Protein AF-A0A651I5G4-F1 (afdb_monomer_lite)

pLDDT: mean 93.33, std 9.83, range [46.44, 98.69]

Radius of gyration: 17.77 Å; chains: 1; bounding box: 40×29×64 Å

Sequence (143 aa):
AIDASGRLDVATMLKAGLSLVRAVDGYINTTEPFRLAKTIEQDAHAGPRLAAILYHCAEALRIASLLLYPAMPDRVAELWRRWRCSPLTDANNADSGFVAPLEELAQWGGPHALKPGQHIEKGEPLFMRADPAEPEPGVKPAG

Secondary structure (DSSP, 8-state):
-HHHHHTT-HHHHHHHHHHHHHHHHHHHHHH-HHHHGGGTTT-TTHHHHHHHHHHHHHHHHHHHHHHHGGG-HHHHHHHHHHTT---BSSTT-TTSPBSS-HHHHT-TTSTTSPPTT------S-SSPPPPTTSPPTT-----

Foldseek 3Di:
DLVCVVVVVLVVLLVVLVVLLVVLVVLCVVLVLVVLVVCVVPDVVSVVVSVVNVLSSVQSNQLSLLSCCVVPQPLSLVQCVQQVQDQFPDSVDSPGDGPDRSVQCNDRVHPSGRDPPRGGHDDDDSDDDDDPPDDDPPPDPDD

Structure (mmCIF, N/CA/C/O backbone):
data_AF-A0A651I5G4-F1
#
_entry.id   AF-A0A651I5G4-F1
#
loop_
_atom_site.group_PDB
_atom_site.id
_atom_site.type_symbol
_atom_site.label_atom_id
_atom_site.label_alt_id
_atom_site.label_comp_id
_atom_site.label_asym_id
_atom_site.label_entity_id
_atom_site.label_seq_id
_atom_site.pdbx_PDB_ins_code
_atom_site.Cartn_x
_atom_site.Cartn_y
_atom_site.Cartn_z
_atom_site.occupancy
_atom_site.B_iso_or_equiv
_atom_site.auth_seq_id
_atom_site.auth_comp_id
_atom_site.auth_asym_id
_atom_site.auth_atom_id
_atom_site.pdbx_PDB_model_num
ATOM 1 N N . ALA A 1 1 ? 6.449 -13.218 -5.531 1.00 80.06 1 ALA A N 1
ATOM 2 C CA . ALA A 1 1 ? 6.584 -11.870 -6.135 1.00 80.06 1 ALA A CA 1
ATOM 3 C C . ALA A 1 1 ? 7.983 -11.303 -5.911 1.00 80.06 1 ALA A C 1
ATOM 5 O O . ALA A 1 1 ? 8.596 -10.883 -6.879 1.00 80.06 1 ALA A O 1
ATOM 6 N N . ILE A 1 2 ? 8.521 -11.369 -4.687 1.00 89.88 2 ILE A N 1
ATOM 7 C CA . ILE A 1 2 ? 9.916 -10.996 -4.387 1.00 89.88 2 ILE A CA 1
ATOM 8 C C . ILE A 1 2 ? 10.912 -11.790 -5.250 1.00 89.88 2 ILE A C 1
ATOM 10 O O . ILE A 1 2 ? 11.678 -11.193 -5.998 1.00 89.88 2 ILE A O 1
ATOM 14 N N . ASP A 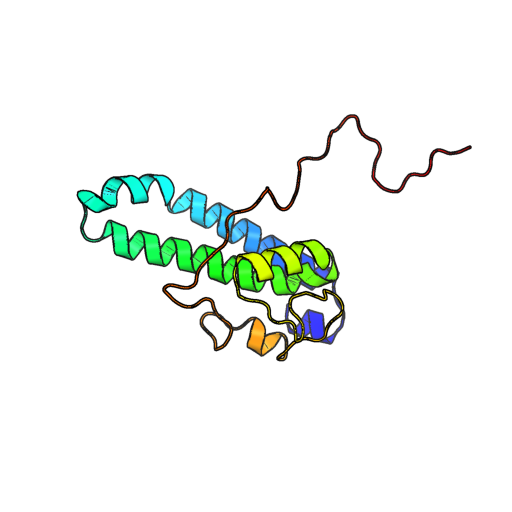1 3 ? 10.783 -13.119 -5.302 1.00 91.88 3 ASP A N 1
ATOM 15 C CA . ASP A 1 3 ? 11.615 -13.961 -6.185 1.00 91.88 3 ASP A CA 1
ATOM 16 C C . ASP A 1 3 ? 11.446 -13.643 -7.678 1.00 91.88 3 ASP A C 1
ATOM 18 O O . ASP A 1 3 ? 12.356 -13.836 -8.482 1.00 91.88 3 ASP A O 1
ATOM 22 N N . ALA A 1 4 ? 10.261 -13.167 -8.077 1.00 89.88 4 ALA A N 1
ATOM 23 C CA . ALA A 1 4 ? 10.016 -12.736 -9.451 1.00 89.88 4 ALA A CA 1
ATOM 24 C C . ALA A 1 4 ? 10.804 -11.455 -9.761 1.00 89.88 4 ALA A C 1
ATOM 26 O O . ALA A 1 4 ? 11.403 -11.366 -10.828 1.00 89.88 4 ALA A O 1
ATOM 27 N N . SER A 1 5 ? 10.901 -10.530 -8.799 1.00 90.81 5 SER A N 1
ATOM 28 C CA . SER A 1 5 ? 11.750 -9.338 -8.901 1.00 90.81 5 SER A CA 1
ATOM 29 C C . SER A 1 5 ? 13.222 -9.691 -9.085 1.00 90.81 5 SER A C 1
ATOM 31 O O . SER A 1 5 ? 13.870 -9.118 -9.954 1.00 90.81 5 SER A O 1
ATOM 33 N N . GLY A 1 6 ? 13.741 -10.666 -8.330 1.00 90.75 6 GLY A N 1
ATOM 34 C CA . GLY A 1 6 ? 15.130 -11.126 -8.472 1.00 90.75 6 GLY A CA 1
ATOM 35 C C . GLY A 1 6 ? 15.448 -11.727 -9.848 1.00 90.75 6 GLY A C 1
ATOM 36 O O . GLY A 1 6 ? 16.603 -11.754 -10.259 1.00 90.75 6 GLY A O 1
ATOM 37 N N . ARG A 1 7 ? 14.420 -12.171 -10.584 1.00 94.19 7 ARG A N 1
ATOM 38 C CA . ARG A 1 7 ? 14.522 -12.713 -11.951 1.00 94.19 7 ARG A CA 1
ATOM 39 C C . ARG A 1 7 ? 14.037 -11.742 -13.032 1.00 94.19 7 ARG A C 1
ATOM 41 O O . ARG A 1 7 ? 13.899 -12.156 -14.178 1.00 94.19 7 ARG A O 1
ATOM 48 N N . LEU A 1 8 ? 13.753 -10.486 -12.675 1.00 92.19 8 LEU A N 1
ATOM 49 C CA . LEU A 1 8 ? 13.213 -9.457 -13.575 1.00 92.19 8 LEU A CA 1
ATOM 50 C C . LEU A 1 8 ? 11.888 -9.854 -14.260 1.00 92.19 8 LEU A C 1
ATOM 52 O O . LEU A 1 8 ? 11.552 -9.363 -15.336 1.00 92.19 8 LEU A O 1
ATOM 56 N N . ASP A 1 9 ? 11.097 -10.722 -13.628 1.00 96.88 9 ASP A N 1
ATOM 57 C CA . ASP A 1 9 ? 9.767 -11.109 -14.103 1.00 96.88 9 ASP A CA 1
ATOM 58 C C . ASP A 1 9 ? 8.723 -10.070 -13.661 1.00 96.88 9 ASP A C 1
ATOM 60 O O . ASP A 1 9 ? 7.937 -10.262 -12.724 1.00 96.88 9 ASP A O 1
ATOM 64 N N . VAL A 1 10 ? 8.748 -8.931 -14.357 1.00 95.38 10 VAL A N 1
ATOM 65 C CA . VAL A 1 10 ? 7.876 -7.776 -14.098 1.00 95.38 10 VAL A CA 1
ATOM 66 C C . VAL A 1 10 ? 6.402 -8.155 -14.246 1.00 95.38 10 VAL A C 1
ATOM 68 O O . VAL A 1 10 ? 5.575 -7.752 -13.432 1.00 95.38 10 VAL A O 1
ATOM 71 N N . ALA A 1 11 ? 6.047 -8.989 -15.227 1.00 96.56 11 ALA A N 1
ATOM 72 C CA . ALA A 1 11 ? 4.660 -9.391 -15.450 1.00 96.56 11 ALA A CA 1
ATOM 73 C C . ALA A 1 11 ? 4.068 -10.116 -14.229 1.00 96.56 11 ALA A C 1
ATOM 75 O O . ALA A 1 11 ? 2.936 -9.834 -13.825 1.00 96.56 11 ALA A O 1
ATOM 76 N N . THR A 1 12 ? 4.828 -11.024 -13.612 1.00 98.00 12 THR A N 1
ATOM 77 C CA . THR A 1 12 ? 4.403 -11.709 -12.386 1.00 98.00 12 THR A CA 1
ATOM 78 C C . THR A 1 12 ? 4.301 -10.749 -11.201 1.00 98.00 12 THR A C 1
ATOM 80 O O . THR A 1 12 ? 3.357 -10.856 -10.414 1.00 98.00 12 THR A O 1
ATOM 83 N N . MET A 1 13 ? 5.217 -9.783 -11.078 1.00 97.88 13 MET A N 1
ATOM 84 C CA . MET A 1 13 ? 5.136 -8.753 -10.034 1.00 97.88 13 MET A CA 1
ATOM 85 C C . MET A 1 13 ? 3.860 -7.915 -10.162 1.00 97.88 13 MET A C 1
ATOM 87 O O . MET A 1 13 ? 3.104 -7.807 -9.195 1.00 97.88 13 MET A O 1
ATOM 91 N N . LEU A 1 14 ? 3.569 -7.399 -11.360 1.00 98.19 14 LEU A N 1
ATOM 92 C CA . LEU A 1 14 ? 2.385 -6.576 -11.617 1.00 98.19 14 LEU A CA 1
ATOM 93 C C . LEU A 1 14 ? 1.089 -7.348 -11.351 1.00 98.19 14 LEU A C 1
ATOM 95 O O . LEU A 1 14 ? 0.173 -6.829 -10.711 1.00 98.19 14 LEU A O 1
ATOM 99 N N . LYS A 1 15 ? 1.017 -8.617 -11.776 1.00 98.38 15 LYS A N 1
ATOM 100 C CA . LYS A 1 15 ? -0.127 -9.497 -11.484 1.00 98.38 15 LYS A CA 1
ATOM 101 C C . LYS A 1 15 ? -0.332 -9.683 -9.981 1.00 98.38 15 LYS A C 1
ATOM 103 O O . LYS A 1 15 ? -1.475 -9.651 -9.520 1.00 98.38 15 LYS A O 1
ATOM 108 N N . ALA A 1 16 ? 0.747 -9.855 -9.217 1.00 98.12 16 ALA A N 1
ATOM 109 C CA . ALA A 1 16 ? 0.677 -9.978 -7.764 1.00 98.12 16 ALA A CA 1
ATOM 110 C C . ALA A 1 16 ? 0.208 -8.670 -7.102 1.00 98.12 16 ALA A C 1
ATOM 112 O O . ALA A 1 16 ? -0.715 -8.704 -6.290 1.00 98.12 16 ALA A O 1
ATOM 113 N N . GLY A 1 17 ? 0.762 -7.521 -7.506 1.00 98.31 17 GLY A N 1
ATOM 114 C CA . GLY A 1 17 ? 0.327 -6.205 -7.028 1.00 98.31 17 GLY A CA 1
ATOM 115 C C . GLY A 1 17 ? -1.157 -5.948 -7.298 1.00 98.31 17 GLY A C 1
ATOM 116 O O . GLY A 1 17 ? -1.907 -5.600 -6.390 1.00 98.31 17 GLY A O 1
ATOM 117 N N . LEU A 1 18 ? -1.625 -6.225 -8.517 1.00 98.25 18 LEU A N 1
ATOM 118 C CA . LEU A 1 18 ? -3.036 -6.065 -8.873 1.00 98.25 18 LEU A CA 1
ATOM 119 C C . LEU A 1 18 ? -3.952 -7.049 -8.125 1.00 98.25 18 LEU A C 1
ATOM 121 O O . LEU A 1 18 ? -5.096 -6.721 -7.816 1.00 98.25 18 LEU A O 1
ATOM 125 N N . SER A 1 19 ? -3.464 -8.249 -7.808 1.00 98.56 19 SER A N 1
ATOM 126 C CA . SER A 1 19 ? -4.213 -9.212 -6.989 1.00 9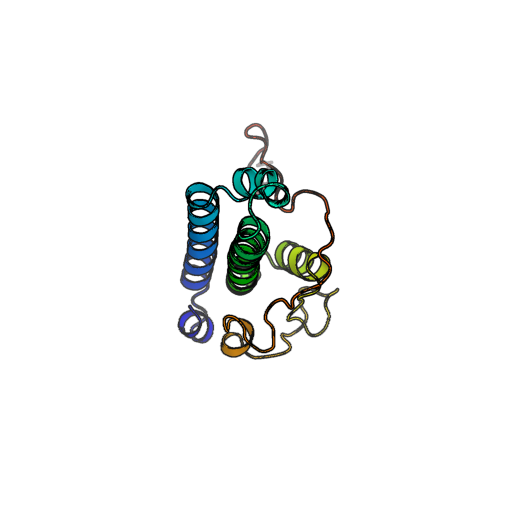8.56 19 SER A CA 1
ATOM 127 C C . SER A 1 19 ? -4.399 -8.714 -5.554 1.00 98.56 19 SER A C 1
ATOM 129 O O . SER A 1 19 ? -5.492 -8.858 -5.012 1.00 98.56 19 SER A O 1
ATOM 131 N N . LEU A 1 20 ? -3.390 -8.058 -4.968 1.00 98.44 20 LEU A N 1
ATOM 132 C CA . LEU A 1 20 ? -3.520 -7.401 -3.661 1.00 98.44 20 LEU A CA 1
ATOM 133 C C . LEU A 1 20 ? -4.542 -6.260 -3.697 1.00 98.44 20 LEU A C 1
ATOM 135 O O . LEU A 1 20 ? -5.390 -6.185 -2.813 1.00 98.44 20 LEU A O 1
ATOM 139 N N . VAL A 1 21 ? -4.525 -5.421 -4.740 1.00 98.44 21 VAL A N 1
ATOM 140 C CA . VAL A 1 21 ? -5.523 -4.345 -4.909 1.00 98.44 21 VAL A CA 1
ATOM 141 C C . VAL A 1 21 ? -6.947 -4.913 -4.941 1.00 98.44 21 VAL A C 1
ATOM 143 O O . VAL A 1 21 ? -7.824 -4.409 -4.244 1.00 98.44 21 VAL A O 1
ATOM 146 N N . ARG A 1 22 ? -7.179 -6.003 -5.685 1.00 98.69 22 ARG A N 1
ATOM 147 C CA . ARG A 1 22 ? -8.490 -6.681 -5.721 1.00 98.69 22 ARG A CA 1
ATOM 148 C C . ARG A 1 22 ? -8.885 -7.281 -4.373 1.00 98.69 22 ARG A C 1
ATOM 150 O O . ARG A 1 22 ? -10.053 -7.226 -4.004 1.00 98.69 22 ARG A O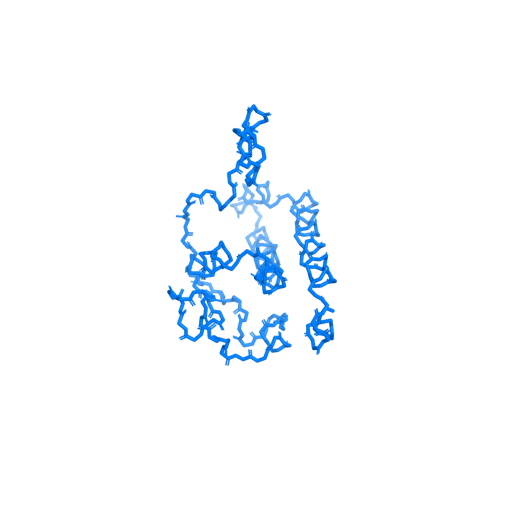 1
ATOM 157 N N . ALA A 1 23 ? -7.931 -7.850 -3.638 1.00 98.56 23 ALA A N 1
ATOM 158 C CA . ALA A 1 23 ? -8.189 -8.383 -2.304 1.00 98.56 23 ALA A CA 1
ATOM 159 C C . ALA A 1 23 ? -8.596 -7.272 -1.323 1.00 98.56 23 ALA A C 1
ATOM 161 O O . ALA A 1 23 ? -9.525 -7.463 -0.542 1.00 98.56 23 ALA A O 1
ATOM 162 N N . VAL A 1 24 ? -7.956 -6.099 -1.403 1.00 98.62 24 VAL A N 1
ATOM 163 C CA . VAL A 1 24 ? -8.334 -4.915 -0.617 1.00 98.62 24 VAL A CA 1
ATOM 164 C C . VAL A 1 24 ? -9.745 -4.447 -0.966 1.00 98.62 24 VAL A C 1
ATOM 166 O O . VAL A 1 24 ? -10.535 -4.209 -0.056 1.00 98.62 24 VAL A O 1
ATOM 169 N N . ASP A 1 25 ? -10.091 -4.369 -2.253 1.00 98.44 25 ASP A N 1
ATOM 170 C CA . ASP A 1 25 ? -11.450 -4.016 -2.688 1.00 98.44 25 ASP A CA 1
ATOM 171 C C . ASP A 1 25 ? -12.502 -4.988 -2.119 1.00 98.44 25 ASP A C 1
ATOM 173 O O . ASP A 1 25 ? -13.459 -4.576 -1.461 1.00 98.44 25 ASP A O 1
ATOM 177 N N . GLY A 1 26 ? -12.268 -6.297 -2.253 1.00 98.62 26 GLY A N 1
ATOM 178 C CA . GLY A 1 26 ? -13.136 -7.326 -1.672 1.00 98.62 26 GLY A CA 1
ATOM 179 C C . GLY A 1 26 ? -13.240 -7.249 -0.143 1.00 98.62 26 GLY A C 1
ATOM 180 O O . GLY A 1 26 ? -14.319 -7.458 0.423 1.00 98.62 26 GLY A O 1
ATOM 181 N N . TYR A 1 27 ? -12.145 -6.904 0.537 1.00 98.56 27 TYR A N 1
ATOM 182 C CA . TYR A 1 27 ? -12.123 -6.715 1.986 1.00 98.56 27 TYR A CA 1
ATOM 183 C C . TYR A 1 27 ? -12.928 -5.482 2.414 1.00 98.56 27 TYR A C 1
ATOM 185 O O . TYR A 1 27 ? -13.701 -5.573 3.366 1.00 98.56 27 TYR A O 1
ATOM 193 N N . ILE A 1 28 ? -12.836 -4.361 1.691 1.00 98.50 28 ILE A N 1
ATOM 194 C CA . ILE A 1 28 ? -13.678 -3.172 1.917 1.00 98.50 28 ILE A CA 1
ATOM 195 C C . ILE A 1 28 ? -15.157 -3.520 1.723 1.00 98.50 28 ILE A C 1
ATOM 197 O O . ILE A 1 28 ? -15.973 -3.182 2.580 1.00 98.50 28 ILE A O 1
ATOM 201 N N . ASN A 1 29 ? -15.497 -4.241 0.652 1.00 98.25 29 ASN A N 1
ATOM 202 C CA . ASN A 1 29 ? -16.872 -4.666 0.380 1.00 98.25 29 ASN A CA 1
ATOM 203 C C . ASN A 1 29 ? -17.433 -5.558 1.498 1.00 98.25 29 ASN A C 1
ATOM 205 O O . ASN A 1 29 ? -18.567 -5.375 1.923 1.00 98.25 29 ASN A O 1
ATOM 209 N N . THR A 1 30 ? -16.629 -6.493 2.009 1.00 98.38 30 THR A N 1
ATOM 210 C CA . THR A 1 30 ? -17.063 -7.430 3.061 1.00 98.38 30 THR A CA 1
ATOM 211 C C . THR A 1 30 ? -17.148 -6.769 4.438 1.00 98.38 30 THR A C 1
ATOM 213 O O . THR A 1 30 ? -18.007 -7.116 5.244 1.00 98.38 30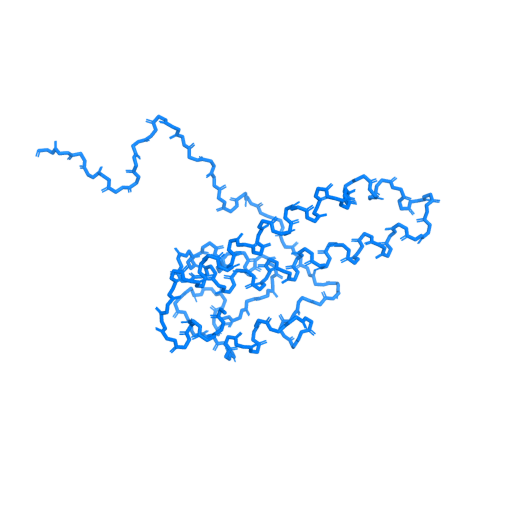 THR A O 1
ATOM 216 N N . THR A 1 31 ? -16.242 -5.837 4.741 1.00 98.31 31 THR A N 1
ATOM 217 C CA . THR A 1 31 ? -16.156 -5.207 6.070 1.00 98.31 31 THR A CA 1
ATOM 218 C C . THR A 1 31 ? -16.999 -3.945 6.214 1.00 98.31 31 THR A C 1
ATOM 220 O O . THR A 1 31 ? -17.225 -3.502 7.340 1.00 98.31 31 THR A O 1
ATOM 223 N N . GLU A 1 32 ? -17.464 -3.374 5.101 1.00 98.19 32 GLU A N 1
ATOM 224 C CA . GLU A 1 32 ? -18.296 -2.171 5.039 1.00 98.19 32 GLU A CA 1
ATOM 225 C C . GLU A 1 32 ? -17.795 -1.028 5.960 1.00 98.19 32 GLU A C 1
ATOM 227 O O . GLU A 1 32 ? -18.567 -0.497 6.770 1.00 98.19 32 GLU A O 1
ATOM 232 N N . PRO A 1 33 ? -16.517 -0.600 5.881 1.00 97.69 33 PRO A N 1
ATOM 233 C CA . PRO A 1 33 ? -15.923 0.309 6.867 1.00 97.69 33 PRO A CA 1
ATOM 234 C C . PRO A 1 33 ? -16.656 1.653 6.955 1.00 97.69 33 PRO A C 1
ATOM 236 O O . PRO A 1 33 ? -16.759 2.235 8.029 1.00 97.69 33 PRO A O 1
ATOM 239 N N . PHE A 1 34 ? -17.239 2.128 5.852 1.00 96.81 34 PHE A N 1
ATOM 240 C CA . PHE A 1 34 ? -18.039 3.356 5.826 1.00 96.81 34 PHE A CA 1
ATOM 241 C C . PHE A 1 34 ? -19.354 3.239 6.604 1.00 96.81 34 PHE A C 1
ATOM 243 O O . PHE A 1 34 ? -19.862 4.239 7.113 1.00 96.81 34 PHE A O 1
ATOM 250 N N . ARG A 1 35 ? -19.923 2.031 6.688 1.00 97.69 35 ARG A N 1
ATOM 251 C CA . ARG A 1 35 ? -21.103 1.754 7.510 1.00 97.69 35 ARG A CA 1
ATOM 252 C C . ARG A 1 35 ? -20.701 1.654 8.977 1.00 97.69 35 ARG A C 1
ATOM 254 O O . ARG A 1 35 ? -21.331 2.301 9.806 1.00 97.69 35 ARG A O 1
ATOM 261 N N . LEU A 1 36 ? -19.611 0.940 9.266 1.00 97.62 36 LEU A N 1
ATOM 262 C CA . LEU A 1 36 ? -19.037 0.829 10.611 1.00 97.62 36 LEU A CA 1
ATOM 263 C C . LEU A 1 36 ? -18.637 2.194 11.193 1.00 97.62 36 LEU A C 1
ATOM 265 O O . LEU A 1 36 ? -18.854 2.458 12.369 1.00 97.62 36 LEU A O 1
ATOM 269 N N . ALA A 1 37 ? -18.101 3.096 10.369 1.00 97.38 37 ALA A N 1
ATOM 270 C CA . ALA A 1 37 ? -17.687 4.423 10.815 1.00 97.38 37 ALA A CA 1
ATOM 271 C C . ALA A 1 37 ? -18.834 5.255 11.407 1.00 97.38 37 ALA A C 1
ATOM 273 O O . ALA A 1 37 ? -18.608 6.083 12.285 1.00 97.38 37 ALA A O 1
ATOM 274 N N . LYS A 1 38 ? -20.074 5.008 10.972 1.00 97.81 38 LYS A N 1
ATOM 275 C CA . LYS A 1 38 ? -21.265 5.706 11.473 1.00 97.81 38 LYS A CA 1
ATOM 276 C C . LYS A 1 38 ? -21.723 5.207 12.845 1.00 97.81 38 LYS A C 1
ATOM 278 O O . LYS A 1 38 ? -22.618 5.818 13.418 1.00 97.81 38 LYS A O 1
ATOM 283 N N . THR A 1 39 ? -21.138 4.120 13.358 1.00 97.06 39 THR A N 1
ATOM 284 C CA . THR A 1 39 ? -21.543 3.504 14.629 1.00 97.06 39 THR A CA 1
ATOM 285 C C . THR A 1 39 ? -20.552 3.707 15.769 1.00 97.06 39 THR A C 1
ATOM 287 O O . THR A 1 39 ? -20.762 3.173 16.853 1.00 97.06 39 THR A O 1
ATOM 290 N N . ILE A 1 40 ? -19.478 4.479 15.560 1.00 96.12 40 ILE A N 1
ATOM 291 C CA . ILE A 1 40 ? -18.406 4.665 16.557 1.00 96.12 40 ILE A CA 1
ATOM 292 C C . ILE A 1 40 ? -18.917 5.318 17.849 1.00 96.12 40 ILE A C 1
ATOM 294 O O . ILE A 1 40 ? -18.433 4.996 18.927 1.00 96.12 40 ILE A O 1
ATOM 298 N N . GLU A 1 41 ? -19.924 6.189 17.761 1.00 96.12 41 GLU A N 1
ATOM 299 C CA . GLU A 1 41 ? -20.531 6.826 18.940 1.00 96.12 41 GLU A CA 1
ATOM 300 C C . GLU A 1 41 ? -21.445 5.878 19.735 1.00 96.12 41 GLU A C 1
ATOM 302 O O . GLU A 1 41 ? -21.732 6.133 20.901 1.00 96.12 41 GLU A O 1
ATOM 307 N N . GLN A 1 42 ? -21.913 4.789 19.115 1.00 95.94 42 GLN A N 1
ATOM 308 C CA . GLN A 1 42 ? -22.892 3.864 19.701 1.00 95.94 42 GLN A CA 1
ATOM 309 C C . GLN A 1 42 ? -22.255 2.546 20.163 1.00 95.94 42 GLN A C 1
ATOM 311 O O . GLN A 1 42 ? -22.754 1.914 21.091 1.00 95.94 42 GLN A O 1
ATOM 316 N N . ASP A 1 43 ? -21.163 2.125 19.522 1.00 95.62 43 ASP A N 1
ATOM 317 C CA . ASP A 1 43 ? -20.425 0.902 19.830 1.00 95.62 43 ASP A CA 1
ATOM 318 C C . ASP A 1 43 ? -18.955 1.229 20.118 1.00 95.62 43 ASP A C 1
ATOM 320 O O . ASP A 1 43 ? -18.180 1.566 19.219 1.00 95.62 43 ASP A O 1
ATOM 324 N N . ALA A 1 44 ? -18.550 1.047 21.378 1.00 94.81 44 ALA A N 1
ATOM 325 C CA . ALA A 1 44 ? -17.178 1.267 21.833 1.00 94.81 44 ALA A CA 1
ATOM 326 C C . ALA A 1 44 ? -16.132 0.410 21.085 1.00 94.81 44 ALA A C 1
ATOM 328 O O . ALA A 1 44 ? -14.956 0.774 21.045 1.00 94.81 44 ALA A O 1
ATOM 329 N N . HIS A 1 45 ? -16.533 -0.703 20.460 1.00 95.50 45 HIS A N 1
ATOM 330 C CA . HIS A 1 45 ? -15.645 -1.563 19.672 1.00 95.50 45 HIS A CA 1
ATOM 331 C C . HIS A 1 45 ? -15.566 -1.157 18.195 1.00 95.50 45 HIS A C 1
ATOM 333 O O . HIS A 1 45 ? -14.651 -1.600 17.492 1.00 95.50 45 HIS A O 1
ATOM 339 N N . ALA A 1 46 ? -16.477 -0.313 17.699 1.00 96.69 46 ALA A N 1
ATOM 340 C CA . ALA A 1 46 ? -16.506 0.072 16.290 1.00 96.69 46 ALA A CA 1
ATOM 341 C C . ALA A 1 46 ? -15.280 0.904 15.892 1.00 96.69 46 ALA A C 1
ATOM 343 O O . ALA A 1 46 ? -14.711 0.667 14.827 1.00 96.69 46 ALA A O 1
ATOM 344 N N . GLY A 1 47 ? -14.814 1.806 16.763 1.00 96.94 47 GLY A N 1
ATOM 345 C CA . GLY A 1 47 ? -13.605 2.606 16.532 1.00 96.94 47 GLY A CA 1
ATOM 346 C C . GLY A 1 47 ? -12.342 1.751 16.334 1.00 96.94 47 GLY A C 1
ATOM 347 O O . GLY A 1 47 ? -11.729 1.820 15.266 1.00 96.94 47 GLY A O 1
ATOM 348 N N . PRO A 1 48 ? -11.964 0.895 17.306 1.00 97.06 48 PRO A N 1
ATOM 349 C CA . PRO A 1 48 ? -10.818 -0.007 17.170 1.00 97.06 48 PRO A CA 1
ATOM 350 C C . PRO A 1 48 ? -10.913 -0.945 15.960 1.00 97.06 48 PRO A C 1
ATOM 352 O O . PRO A 1 48 ? -9.924 -1.149 15.253 1.00 97.06 48 PRO A O 1
ATOM 355 N N . ARG A 1 49 ? -12.106 -1.484 15.673 1.00 97.69 49 ARG A N 1
ATOM 356 C CA . ARG A 1 49 ? -12.324 -2.336 14.494 1.00 97.69 49 ARG A CA 1
ATOM 357 C C . ARG A 1 49 ? -12.129 -1.575 13.189 1.00 97.69 49 ARG A C 1
ATOM 359 O O . ARG A 1 49 ? -11.475 -2.090 12.285 1.00 97.69 49 ARG A O 1
ATOM 366 N N . LEU A 1 50 ? -12.665 -0.359 13.091 1.00 98.06 50 LEU A N 1
ATOM 367 C CA . LEU A 1 50 ? -12.487 0.491 11.919 1.00 98.06 50 LEU A CA 1
ATOM 368 C C . LEU A 1 50 ? -11.007 0.810 11.694 1.00 98.06 50 LEU A C 1
ATOM 370 O O . LEU A 1 50 ? -10.526 0.682 10.570 1.00 98.06 50 LEU A O 1
ATOM 374 N N . ALA A 1 51 ? -10.280 1.170 12.754 1.00 96.69 51 ALA A N 1
ATOM 375 C CA . ALA A 1 51 ? -8.850 1.449 12.675 1.00 96.69 51 ALA A CA 1
ATOM 376 C C . ALA A 1 51 ? -8.062 0.242 12.136 1.00 96.69 51 ALA A C 1
ATOM 378 O O . ALA A 1 51 ? -7.243 0.403 11.234 1.00 96.69 51 ALA A O 1
ATOM 379 N N . ALA A 1 52 ? -8.358 -0.969 12.622 1.00 97.56 52 ALA A N 1
ATOM 380 C CA . ALA A 1 52 ? -7.731 -2.196 12.131 1.00 97.56 52 ALA A CA 1
ATOM 381 C C . ALA A 1 52 ? -8.049 -2.465 10.650 1.00 97.56 52 ALA A C 1
ATOM 383 O O . ALA A 1 52 ? -7.143 -2.750 9.870 1.00 97.56 52 ALA A O 1
ATOM 384 N N . ILE A 1 53 ? -9.316 -2.323 10.236 1.00 98.38 53 ILE A N 1
ATOM 385 C CA . ILE A 1 53 ? -9.729 -2.497 8.833 1.00 98.38 53 ILE A CA 1
ATOM 386 C C . ILE A 1 53 ? -8.972 -1.526 7.922 1.00 98.38 53 ILE A C 1
ATOM 388 O O . ILE A 1 53 ? -8.381 -1.950 6.930 1.00 98.38 53 ILE A O 1
ATOM 392 N N . LEU A 1 54 ? -8.961 -0.237 8.268 1.00 97.19 54 LEU A N 1
ATOM 393 C CA . LEU A 1 54 ? -8.307 0.792 7.460 1.00 97.19 54 LEU A CA 1
ATOM 394 C C . LEU A 1 54 ? -6.790 0.601 7.410 1.00 97.19 54 LEU A C 1
ATOM 396 O O . LEU A 1 54 ? -6.201 0.757 6.341 1.00 97.19 54 LEU A O 1
ATOM 400 N N . TYR A 1 55 ? -6.167 0.207 8.525 1.00 97.38 55 TYR A N 1
ATOM 401 C CA . TYR A 1 55 ? -4.748 -0.138 8.552 1.00 97.38 55 TYR A CA 1
ATOM 402 C C . TYR A 1 55 ? -4.439 -1.313 7.621 1.00 97.38 55 TYR A C 1
ATOM 404 O O . TYR A 1 55 ? -3.512 -1.221 6.821 1.00 97.38 55 TYR A O 1
ATOM 412 N N . HIS A 1 56 ? -5.245 -2.381 7.660 1.00 98.19 56 HIS A N 1
ATOM 413 C CA . HIS A 1 56 ? -5.048 -3.532 6.781 1.00 98.19 56 HIS A CA 1
ATOM 414 C C . HIS A 1 56 ? -5.129 -3.144 5.300 1.00 98.19 56 HIS A C 1
ATOM 416 O O . HIS A 1 56 ? -4.271 -3.540 4.513 1.00 98.19 56 HIS A O 1
ATOM 422 N N . CYS A 1 57 ? -6.128 -2.339 4.922 1.00 98.12 57 CYS A N 1
ATOM 423 C CA . CYS A 1 57 ? -6.263 -1.846 3.552 1.00 98.12 57 CYS A CA 1
ATOM 424 C C . CYS A 1 57 ? -5.055 -1.004 3.130 1.00 98.12 57 CYS A C 1
ATOM 426 O O . CYS A 1 57 ? -4.495 -1.215 2.054 1.00 98.12 57 CYS A O 1
ATOM 428 N N . ALA A 1 58 ? -4.654 -0.048 3.969 1.00 97.19 58 ALA A N 1
ATOM 429 C CA . ALA A 1 58 ? -3.576 0.876 3.651 1.00 97.19 58 ALA A CA 1
ATOM 430 C C . ALA A 1 58 ? -2.218 0.161 3.566 1.00 97.19 58 ALA A C 1
ATOM 432 O O . ALA A 1 58 ? -1.483 0.359 2.603 1.00 97.19 58 ALA A O 1
ATOM 433 N N . GLU A 1 59 ? -1.897 -0.726 4.507 1.00 98.06 59 GLU A N 1
ATOM 434 C CA . GLU A 1 59 ? -0.630 -1.462 4.489 1.00 98.06 59 GLU A CA 1
ATOM 435 C C . GLU A 1 59 ? -0.555 -2.441 3.305 1.00 98.06 59 GLU A C 1
ATOM 437 O O . GLU A 1 59 ? 0.472 -2.520 2.627 1.00 98.06 59 GLU A O 1
ATOM 442 N N . ALA A 1 60 ? -1.662 -3.110 2.964 1.00 98.44 60 ALA A N 1
ATOM 443 C CA . ALA A 1 60 ? -1.732 -3.946 1.767 1.00 98.44 60 ALA A CA 1
ATOM 444 C C . ALA A 1 60 ? -1.525 -3.132 0.478 1.00 98.44 60 ALA A C 1
ATOM 446 O O . ALA A 1 60 ? -0.799 -3.573 -0.415 1.00 98.44 60 ALA A O 1
ATOM 447 N N . LEU A 1 61 ? -2.115 -1.933 0.379 1.00 98.12 61 LEU A N 1
ATOM 448 C CA . LEU A 1 61 ? -1.920 -1.037 -0.766 1.00 98.12 61 LEU A CA 1
ATOM 449 C C . LEU A 1 61 ? -0.495 -0.478 -0.837 1.00 98.12 61 LEU A C 1
ATOM 451 O O . LEU A 1 61 ? 0.057 -0.383 -1.934 1.00 98.12 61 LEU A O 1
ATOM 455 N N . ARG A 1 62 ? 0.136 -0.177 0.305 1.00 98.25 62 ARG A N 1
ATOM 456 C CA . ARG A 1 62 ? 1.554 0.203 0.362 1.00 98.25 62 ARG A CA 1
ATOM 457 C C . ARG A 1 62 ? 2.422 -0.905 -0.238 1.00 98.25 62 ARG A C 1
ATOM 459 O O . ARG A 1 62 ? 3.232 -0.629 -1.117 1.00 98.25 62 ARG A O 1
ATOM 466 N N . ILE A 1 63 ? 2.204 -2.162 0.144 1.00 98.62 63 ILE A N 1
ATOM 467 C CA . ILE A 1 63 ? 2.956 -3.299 -0.412 1.00 98.62 63 ILE A CA 1
ATOM 468 C C . ILE A 1 63 ? 2.637 -3.510 -1.898 1.00 98.62 63 ILE A C 1
ATOM 470 O O . ILE A 1 63 ? 3.550 -3.673 -2.707 1.00 98.62 63 ILE A O 1
ATOM 474 N N . ALA A 1 64 ? 1.360 -3.459 -2.286 1.00 98.62 64 ALA A N 1
ATOM 475 C CA . ALA A 1 64 ? 0.950 -3.593 -3.683 1.00 98.62 64 ALA A CA 1
ATOM 476 C C . ALA A 1 64 ? 1.628 -2.547 -4.578 1.00 98.62 64 ALA A C 1
ATOM 478 O O . ALA A 1 64 ? 2.070 -2.866 -5.681 1.00 98.62 64 ALA A O 1
ATOM 479 N N . SER A 1 65 ? 1.761 -1.315 -4.084 1.00 98.44 65 SER A N 1
ATOM 480 C CA . SER A 1 65 ? 2.378 -0.219 -4.823 1.00 98.44 65 SER A CA 1
ATOM 481 C C . SER A 1 65 ? 3.863 -0.457 -5.131 1.00 98.44 65 SER A C 1
ATOM 483 O O . SER A 1 65 ? 4.286 -0.150 -6.241 1.00 98.44 65 SER A O 1
ATOM 485 N N . LEU A 1 66 ? 4.626 -1.116 -4.245 1.00 98.31 66 LEU A N 1
ATOM 486 C CA . LEU A 1 66 ? 6.015 -1.526 -4.523 1.00 98.31 66 LEU A CA 1
ATOM 487 C C . LEU A 1 66 ? 6.100 -2.443 -5.751 1.00 98.31 66 LEU A C 1
ATOM 489 O O . LEU A 1 66 ? 7.010 -2.322 -6.565 1.00 98.31 66 LEU A O 1
ATOM 493 N N . LEU A 1 67 ? 5.129 -3.348 -5.903 1.00 98.31 67 LEU A N 1
ATOM 494 C CA . LEU A 1 67 ? 5.083 -4.299 -7.016 1.00 98.31 67 LEU A CA 1
ATOM 495 C C . LEU A 1 67 ? 4.585 -3.663 -8.319 1.00 98.31 67 LEU A C 1
ATOM 497 O O . LEU A 1 67 ? 4.910 -4.158 -9.394 1.00 98.31 67 LEU A O 1
ATOM 501 N N . LEU A 1 68 ? 3.787 -2.597 -8.220 1.00 98.31 68 LEU A N 1
ATOM 502 C CA . LEU A 1 68 ? 3.223 -1.857 -9.352 1.00 98.31 68 LEU A CA 1
ATOM 503 C C . LEU A 1 68 ? 4.133 -0.727 -9.848 1.00 98.31 68 LEU A C 1
ATOM 505 O O . LEU A 1 68 ? 3.981 -0.283 -10.986 1.00 98.31 68 LEU A O 1
ATOM 509 N N . TYR A 1 69 ? 5.088 -0.298 -9.021 1.00 97.69 69 TYR A N 1
ATOM 510 C CA . TYR A 1 69 ? 6.036 0.768 -9.326 1.00 97.69 69 TYR A CA 1
ATOM 511 C C . TYR A 1 69 ? 6.710 0.646 -10.700 1.00 97.69 69 TYR A C 1
ATOM 513 O O . TYR A 1 69 ? 6.690 1.635 -11.427 1.00 97.69 69 TYR A O 1
ATOM 521 N N . PRO A 1 70 ? 7.214 -0.532 -11.133 1.00 95.31 70 PRO A N 1
ATOM 522 C CA . PRO A 1 70 ? 7.923 -0.634 -12.411 1.00 95.31 70 PRO A CA 1
ATOM 523 C C . PRO A 1 70 ? 7.075 -0.280 -13.640 1.00 95.31 70 PRO A C 1
ATOM 525 O O . PRO A 1 70 ? 7.630 0.028 -14.688 1.00 95.31 70 PRO A O 1
ATOM 528 N N . ALA A 1 71 ? 5.743 -0.346 -13.540 1.00 95.94 71 ALA A N 1
ATOM 529 C CA . ALA A 1 71 ? 4.845 0.018 -14.636 1.00 95.94 71 ALA A CA 1
ATOM 530 C C . ALA A 1 71 ? 4.349 1.468 -14.561 1.00 95.94 71 ALA A C 1
ATOM 532 O O . ALA A 1 71 ? 3.918 2.015 -15.572 1.00 95.94 71 ALA A O 1
ATOM 533 N N . MET A 1 72 ? 4.329 2.067 -13.367 1.00 95.62 72 MET A N 1
ATOM 534 C CA . MET A 1 72 ? 3.698 3.368 -13.113 1.00 95.62 72 MET A CA 1
ATOM 535 C C . MET A 1 72 ? 4.503 4.180 -12.079 1.00 95.62 72 MET A C 1
ATOM 537 O O . MET A 1 72 ? 3.949 4.541 -11.033 1.00 95.62 72 MET A O 1
ATOM 541 N N . PRO A 1 73 ? 5.796 4.461 -12.331 1.00 96.12 73 PRO A N 1
ATOM 542 C CA . PRO A 1 73 ? 6.704 5.005 -11.321 1.00 96.12 73 PRO A CA 1
ATOM 543 C C . PRO A 1 73 ? 6.235 6.362 -10.788 1.00 96.12 73 PRO A C 1
ATOM 545 O O . PRO A 1 73 ? 6.138 6.541 -9.576 1.00 96.12 73 PRO A O 1
ATOM 548 N N . ASP A 1 74 ? 5.815 7.279 -11.664 1.00 95.19 74 ASP A N 1
ATOM 549 C CA . ASP A 1 74 ? 5.377 8.622 -11.263 1.00 95.19 74 ASP A CA 1
ATOM 550 C C . ASP A 1 74 ? 4.135 8.602 -10.365 1.00 95.19 74 ASP A C 1
ATOM 552 O O . ASP A 1 74 ? 4.081 9.282 -9.337 1.00 95.19 74 ASP A O 1
ATOM 556 N N . ARG A 1 75 ? 3.132 7.792 -10.732 1.00 95.81 75 ARG A N 1
ATOM 557 C CA . ARG A 1 75 ? 1.860 7.690 -9.994 1.00 95.81 75 ARG A CA 1
ATOM 558 C C . ARG A 1 75 ? 2.032 6.997 -8.654 1.00 95.81 75 ARG A C 1
ATOM 560 O O . ARG A 1 75 ? 1.403 7.384 -7.671 1.00 95.81 75 ARG A O 1
ATOM 567 N N . VAL A 1 76 ? 2.893 5.987 -8.599 1.00 97.50 76 VAL A N 1
ATOM 568 C CA . VAL A 1 76 ? 3.212 5.306 -7.346 1.00 97.50 76 VAL A CA 1
ATOM 569 C C . VAL A 1 76 ? 4.081 6.191 -6.443 1.00 97.50 76 VAL A C 1
ATOM 571 O O . VAL A 1 76 ? 3.811 6.274 -5.247 1.00 97.50 76 VAL A O 1
ATOM 574 N N . ALA A 1 77 ? 5.050 6.931 -6.988 1.00 97.06 77 ALA A N 1
ATOM 575 C CA . ALA A 1 77 ? 5.822 7.904 -6.216 1.00 97.06 77 ALA A CA 1
ATOM 576 C C . ALA A 1 77 ? 4.926 9.026 -5.658 1.00 97.06 77 ALA A C 1
ATOM 578 O O . ALA A 1 77 ? 5.080 9.446 -4.510 1.00 97.06 77 ALA A O 1
ATOM 579 N N . GLU A 1 78 ? 3.938 9.479 -6.435 1.00 96.31 78 GLU A N 1
ATOM 580 C CA . GLU A 1 78 ? 2.913 10.420 -5.978 1.00 96.31 78 GLU A CA 1
ATOM 581 C C . GLU A 1 78 ? 2.088 9.863 -4.807 1.00 96.31 78 GLU A C 1
ATOM 583 O O . GLU A 1 78 ? 1.926 10.552 -3.796 1.00 96.31 78 GLU A O 1
ATOM 588 N N . LEU A 1 79 ? 1.620 8.613 -4.900 1.00 96.88 79 LEU A N 1
ATOM 589 C CA . LEU A 1 79 ? 0.953 7.918 -3.793 1.00 96.88 79 LEU A CA 1
ATOM 590 C C . LEU A 1 79 ? 1.829 7.921 -2.532 1.00 96.88 79 LEU A C 1
ATOM 592 O O . LEU A 1 79 ? 1.370 8.320 -1.461 1.00 96.88 79 LEU A O 1
ATOM 596 N N . TRP A 1 80 ? 3.094 7.517 -2.659 1.00 97.50 80 TRP A N 1
ATOM 597 C CA . TRP A 1 80 ? 4.019 7.435 -1.533 1.00 97.50 80 TRP A CA 1
ATOM 598 C C . TRP A 1 80 ? 4.301 8.779 -0.870 1.00 97.50 80 TRP A C 1
ATOM 600 O O . TRP A 1 80 ? 4.360 8.842 0.361 1.00 97.50 80 TRP A O 1
ATOM 610 N N . ARG A 1 81 ? 4.439 9.859 -1.650 1.00 96.38 81 ARG A N 1
ATOM 611 C CA . ARG A 1 81 ? 4.585 11.219 -1.107 1.00 96.38 81 ARG A CA 1
ATOM 612 C C . ARG A 1 81 ? 3.357 11.622 -0.301 1.00 96.38 81 ARG A C 1
ATOM 614 O O . ARG A 1 81 ? 3.496 12.012 0.857 1.00 96.38 81 ARG A O 1
ATOM 621 N N . ARG A 1 82 ? 2.160 11.455 -0.874 1.00 96.06 82 ARG A N 1
ATOM 622 C CA . ARG A 1 82 ? 0.890 11.787 -0.205 1.00 96.06 82 ARG A CA 1
ATOM 623 C C . ARG A 1 82 ? 0.705 10.989 1.084 1.00 96.06 82 ARG A C 1
ATOM 625 O O . ARG A 1 82 ? 0.192 11.505 2.070 1.00 96.06 82 ARG A O 1
ATOM 632 N N . TRP A 1 83 ? 1.140 9.734 1.098 1.00 96.19 83 TRP A N 1
ATOM 633 C CA . TRP A 1 83 ? 1.034 8.853 2.263 1.00 96.19 83 TRP A CA 1
ATOM 634 C C . TRP A 1 83 ? 2.223 8.966 3.222 1.00 96.19 83 TRP A C 1
ATOM 636 O O . TRP A 1 83 ? 2.219 8.323 4.270 1.00 96.19 83 TRP A O 1
ATOM 646 N N . ARG A 1 84 ? 3.234 9.781 2.890 1.00 95.69 84 ARG A N 1
ATOM 647 C CA . ARG A 1 84 ? 4.481 9.955 3.651 1.00 95.69 84 ARG A CA 1
ATOM 648 C C . ARG A 1 84 ? 5.206 8.636 3.938 1.00 95.69 84 ARG A C 1
ATOM 650 O O . ARG A 1 84 ? 5.733 8.433 5.026 1.00 95.69 84 ARG A O 1
ATOM 657 N N . CYS A 1 85 ? 5.215 7.732 2.962 1.00 96.31 85 CYS A N 1
ATOM 658 C CA . CYS A 1 85 ? 5.777 6.384 3.085 1.00 96.31 85 CYS A CA 1
ATOM 659 C C . CYS A 1 85 ? 6.752 6.032 1.951 1.00 96.31 85 CYS A C 1
ATOM 661 O O . CYS A 1 85 ? 6.868 4.868 1.575 1.00 96.31 85 CYS A O 1
ATOM 663 N N . SER A 1 86 ? 7.431 7.037 1.388 1.00 97.06 86 SER A N 1
ATOM 664 C CA . SER A 1 86 ? 8.389 6.841 0.296 1.00 97.06 86 SER A CA 1
ATOM 665 C C . SER A 1 86 ? 9.494 5.848 0.671 1.00 97.06 86 SER A C 1
ATOM 667 O O . SER A 1 86 ? 10.228 6.110 1.623 1.00 97.06 86 SER A O 1
ATOM 669 N N . PRO A 1 87 ? 9.654 4.749 -0.090 1.00 97.56 87 PRO A N 1
ATOM 670 C CA . PRO A 1 87 ? 10.780 3.832 0.028 1.00 97.56 87 PRO A CA 1
ATOM 671 C C . PRO A 1 87 ? 11.974 4.271 -0.840 1.00 97.56 87 PRO A C 1
ATOM 673 O O . PRO A 1 87 ? 12.942 3.523 -0.968 1.00 97.56 87 PRO A O 1
ATOM 676 N N . LEU A 1 88 ? 11.886 5.437 -1.485 1.00 97.81 88 LEU A N 1
ATOM 677 C CA . LEU A 1 88 ? 12.917 5.995 -2.352 1.00 97.81 88 LEU A CA 1
ATOM 678 C C . LEU A 1 88 ? 13.922 6.835 -1.560 1.00 97.81 88 LEU A C 1
ATOM 680 O O . LEU A 1 88 ? 13.545 7.502 -0.594 1.00 97.81 88 LEU A O 1
ATOM 684 N N . THR A 1 89 ? 15.183 6.842 -1.993 1.00 97.50 89 THR A N 1
ATOM 685 C CA . THR A 1 89 ? 16.246 7.667 -1.399 1.00 97.50 89 THR A CA 1
ATOM 686 C C . THR A 1 89 ? 16.003 9.160 -1.614 1.00 97.50 89 THR A C 1
ATOM 688 O O . THR A 1 89 ? 16.409 9.963 -0.777 1.00 97.50 89 THR A O 1
ATOM 691 N N . ASP A 1 90 ? 15.296 9.528 -2.685 1.00 96.56 90 ASP A N 1
ATOM 692 C CA . ASP A 1 90 ? 14.740 10.861 -2.900 1.00 96.56 90 ASP A CA 1
ATOM 693 C C . ASP A 1 90 ? 13.250 10.753 -3.260 1.00 96.56 90 ASP A C 1
ATOM 695 O O . ASP A 1 90 ? 12.870 10.347 -4.356 1.00 96.56 90 ASP A O 1
ATOM 699 N N . ALA A 1 91 ? 12.378 11.152 -2.331 1.00 93.75 91 ALA A N 1
ATOM 700 C CA . ALA A 1 91 ? 10.926 11.070 -2.500 1.00 93.75 91 ALA A CA 1
ATOM 701 C C . ALA A 1 91 ? 10.373 11.933 -3.656 1.00 93.75 91 ALA A C 1
ATOM 703 O O . ALA A 1 91 ? 9.241 11.714 -4.106 1.00 93.75 91 ALA A O 1
ATOM 704 N N . ASN A 1 92 ? 11.143 12.915 -4.134 1.00 93.12 92 ASN A N 1
ATOM 705 C CA . ASN A 1 92 ? 10.758 13.791 -5.239 1.00 93.12 92 ASN A CA 1
ATOM 706 C C . ASN A 1 92 ? 11.284 13.312 -6.597 1.00 93.12 92 ASN A C 1
ATOM 708 O O . ASN A 1 92 ? 10.917 13.891 -7.617 1.00 93.12 92 ASN A O 1
ATOM 712 N N . ASN A 1 93 ? 12.092 12.250 -6.622 1.00 94.69 93 ASN A N 1
ATOM 713 C CA . ASN A 1 93 ? 12.671 11.694 -7.835 1.00 94.69 93 ASN A CA 1
ATOM 714 C C . ASN A 1 93 ? 12.272 10.219 -8.001 1.00 94.69 93 ASN A C 1
ATOM 716 O O . ASN A 1 93 ? 12.796 9.343 -7.311 1.00 94.69 93 ASN A O 1
ATOM 720 N N . ALA A 1 94 ? 11.373 9.948 -8.951 1.00 94.31 94 ALA A N 1
ATOM 721 C CA . ALA A 1 94 ? 10.896 8.602 -9.273 1.00 94.31 94 ALA A CA 1
ATOM 722 C C . ALA A 1 94 ? 11.945 7.718 -9.986 1.00 94.31 94 ALA A C 1
ATOM 724 O O . ALA A 1 94 ? 11.709 6.536 -10.205 1.00 94.31 94 ALA A O 1
ATOM 725 N N . ASP A 1 95 ? 13.127 8.236 -10.305 1.00 94.50 95 ASP A N 1
ATOM 726 C CA . ASP A 1 95 ? 14.246 7.425 -10.796 1.00 94.50 95 ASP A CA 1
ATOM 727 C C . ASP A 1 95 ? 15.306 7.179 -9.710 1.00 94.50 95 ASP A C 1
ATOM 729 O O . ASP A 1 95 ? 16.347 6.571 -9.967 1.00 94.50 95 ASP A O 1
ATOM 733 N N . SER A 1 96 ? 15.074 7.659 -8.482 1.00 96.31 96 SER A N 1
ATOM 734 C CA . SER A 1 96 ? 16.001 7.426 -7.376 1.00 96.31 96 SER A CA 1
ATOM 735 C C . SER A 1 96 ? 15.965 5.974 -6.883 1.00 96.31 96 SER A C 1
ATOM 737 O O . SER A 1 96 ? 15.028 5.213 -7.131 1.00 96.31 96 SER A O 1
ATOM 739 N N . GLY A 1 97 ? 17.038 5.565 -6.203 1.00 96.00 97 GLY A N 1
ATOM 740 C CA . GLY A 1 97 ? 17.166 4.212 -5.669 1.00 96.00 97 GLY A CA 1
ATOM 741 C C . GLY A 1 97 ? 16.220 3.947 -4.497 1.00 96.00 97 GLY A C 1
ATOM 742 O O . GLY A 1 97 ? 15.669 4.863 -3.895 1.00 96.00 97 GLY A O 1
ATOM 743 N N . PHE A 1 98 ? 16.076 2.678 -4.126 1.00 97.56 9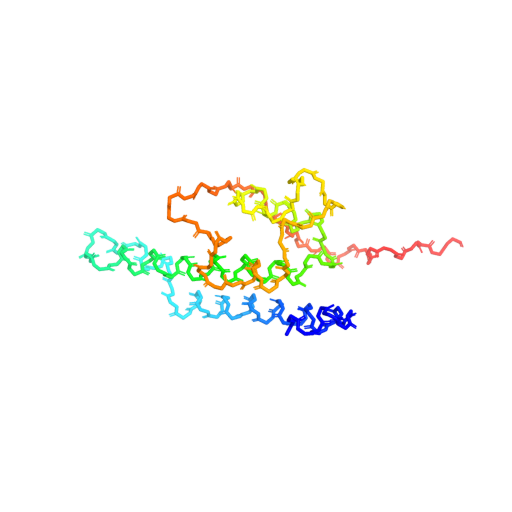8 PHE A N 1
ATOM 744 C CA . PHE A 1 98 ? 15.341 2.282 -2.924 1.00 97.56 98 PHE A CA 1
ATOM 745 C C . PHE A 1 98 ? 16.232 2.338 -1.677 1.00 97.56 98 PHE A C 1
ATOM 747 O O . PHE A 1 98 ? 17.428 2.055 -1.748 1.00 97.56 98 PHE A O 1
ATOM 754 N N . VAL A 1 99 ? 15.645 2.660 -0.522 1.00 97.81 99 VAL A N 1
ATOM 755 C CA . VAL A 1 99 ? 16.359 2.733 0.770 1.00 97.81 99 VAL A CA 1
ATOM 756 C C . VAL A 1 99 ? 16.683 1.362 1.372 1.00 97.81 99 VAL A C 1
ATOM 758 O O . VAL A 1 99 ? 17.513 1.273 2.271 1.00 97.81 99 VAL A O 1
ATOM 761 N N . ALA A 1 100 ? 16.022 0.304 0.897 1.00 97.62 100 ALA A N 1
ATOM 762 C CA . ALA A 1 100 ? 16.196 -1.070 1.357 1.00 97.62 100 ALA A CA 1
ATOM 763 C C . ALA A 1 100 ? 15.794 -2.077 0.257 1.00 97.62 100 ALA A C 1
ATOM 765 O O . ALA A 1 100 ? 15.126 -1.696 -0.712 1.00 97.62 100 ALA A O 1
ATOM 766 N N . PRO A 1 101 ? 16.175 -3.363 0.375 1.00 96.19 101 PRO A N 1
ATOM 767 C CA . PRO A 1 101 ? 15.734 -4.408 -0.545 1.00 96.19 101 PRO A CA 1
ATOM 768 C C . PRO A 1 101 ? 14.211 -4.585 -0.547 1.00 96.19 101 PRO A C 1
ATOM 770 O O . PRO A 1 101 ? 13.548 -4.416 0.477 1.00 96.19 101 PRO A O 1
ATOM 773 N N . LEU A 1 102 ? 13.653 -5.008 -1.687 1.00 96.31 102 LEU A N 1
ATOM 774 C CA . LEU A 1 102 ? 12.205 -5.183 -1.851 1.00 96.31 102 LEU A CA 1
ATOM 775 C C . LEU A 1 102 ? 11.587 -6.117 -0.797 1.00 96.31 102 LEU A C 1
ATOM 777 O O . LEU A 1 102 ? 10.468 -5.869 -0.362 1.00 96.31 102 LEU A O 1
ATOM 781 N N . GLU A 1 103 ? 12.298 -7.168 -0.382 1.00 96.81 103 GLU A N 1
ATOM 782 C CA . GLU A 1 103 ? 11.846 -8.096 0.664 1.00 96.81 103 GLU A CA 1
ATOM 783 C C . GLU A 1 103 ? 11.580 -7.385 1.997 1.00 96.81 103 GLU A C 1
ATOM 785 O O . GLU A 1 103 ? 10.533 -7.584 2.611 1.00 96.81 103 GLU A O 1
ATOM 790 N N . GLU A 1 104 ? 12.491 -6.500 2.404 1.00 97.88 104 GLU A N 1
ATOM 791 C CA . GLU A 1 104 ? 12.364 -5.717 3.632 1.00 97.88 104 GLU A CA 1
ATOM 792 C C . GLU A 1 104 ? 11.264 -4.659 3.498 1.00 97.88 104 GLU A C 1
ATOM 794 O O . GLU A 1 104 ? 10.410 -4.514 4.375 1.00 97.88 104 GLU A O 1
ATOM 799 N N . LEU A 1 105 ? 11.233 -3.949 2.365 1.00 98.12 105 LEU A N 1
ATOM 800 C CA . LEU A 1 105 ? 10.215 -2.936 2.089 1.00 98.12 105 LEU A CA 1
ATOM 801 C C . LEU A 1 105 ? 8.803 -3.536 2.062 1.00 98.12 105 LEU A C 1
ATOM 803 O O . LEU A 1 105 ? 7.847 -2.887 2.492 1.00 98.12 105 LEU A O 1
ATOM 807 N N . ALA A 1 106 ? 8.651 -4.762 1.561 1.00 97.69 106 ALA A N 1
ATOM 808 C CA . ALA A 1 106 ? 7.368 -5.444 1.421 1.00 97.69 106 ALA A CA 1
ATOM 809 C C . ALA A 1 106 ? 6.910 -6.176 2.694 1.00 97.69 106 ALA A C 1
ATOM 811 O O . ALA A 1 106 ? 5.826 -6.763 2.693 1.00 97.69 106 ALA A O 1
ATOM 812 N N . GLN A 1 107 ? 7.693 -6.154 3.776 1.00 97.81 107 GLN A N 1
ATOM 813 C CA . GLN A 1 107 ? 7.329 -6.830 5.016 1.00 97.81 107 GLN A CA 1
ATOM 814 C C . GLN A 1 107 ? 6.089 -6.192 5.658 1.00 97.81 107 GLN A C 1
ATOM 816 O O . GLN A 1 107 ? 6.072 -5.001 5.981 1.00 97.81 107 GLN A O 1
ATOM 821 N N . TRP A 1 108 ? 5.061 -7.009 5.900 1.00 97.69 108 TRP A N 1
ATOM 822 C CA . TRP A 1 108 ? 3.858 -6.584 6.612 1.00 97.69 108 TRP A CA 1
ATOM 823 C C . TRP A 1 108 ? 4.182 -6.153 8.041 1.00 97.69 108 TRP A C 1
ATOM 825 O O . TRP A 1 108 ? 4.767 -6.925 8.802 1.00 97.69 108 TRP A O 1
ATOM 835 N N . GLY A 1 109 ? 3.782 -4.936 8.418 1.00 96.06 109 GLY A N 1
ATOM 836 C CA . GLY A 1 109 ? 4.042 -4.414 9.763 1.00 96.06 109 GLY A CA 1
ATOM 837 C C . GLY A 1 109 ? 5.534 -4.243 10.080 1.00 96.06 109 GLY A C 1
ATOM 838 O O . GLY A 1 109 ? 5.895 -4.072 11.243 1.00 96.06 109 GLY A O 1
ATOM 839 N N . GLY A 1 110 ? 6.400 -4.304 9.062 1.00 96.44 110 GLY A N 1
ATOM 840 C CA . GLY A 1 110 ? 7.844 -4.188 9.206 1.00 96.44 110 GLY A CA 1
ATOM 841 C C . GLY A 1 110 ? 8.327 -2.759 9.496 1.00 96.44 110 GLY A C 1
ATOM 842 O O . GLY A 1 110 ? 7.534 -1.839 9.750 1.00 96.44 110 GLY A O 1
ATOM 843 N N . PRO A 1 111 ? 9.650 -2.530 9.425 1.00 96.12 111 PRO A N 1
ATOM 844 C CA . PRO A 1 111 ? 10.254 -1.223 9.684 1.00 96.12 111 PRO A CA 1
ATOM 845 C C . PRO A 1 111 ? 9.643 -0.102 8.831 1.00 96.12 111 PRO A C 1
ATOM 847 O O . PRO A 1 111 ? 9.330 0.961 9.367 1.00 96.12 111 PRO A O 1
ATOM 850 N N . HIS A 1 112 ? 9.348 -0.400 7.561 1.00 96.75 112 HIS A N 1
ATOM 851 C CA . HIS A 1 112 ? 8.806 0.529 6.555 1.00 96.75 112 HIS A CA 1
ATOM 852 C C . HIS A 1 112 ? 7.272 0.547 6.459 1.00 96.75 112 HIS A C 1
ATOM 854 O O . HIS A 1 112 ? 6.713 1.202 5.578 1.00 96.75 112 HIS A O 1
ATOM 860 N N . ALA A 1 113 ? 6.576 -0.183 7.335 1.00 97.31 113 ALA A N 1
ATOM 861 C CA . ALA A 1 113 ? 5.117 -0.172 7.389 1.00 97.31 113 ALA A CA 1
ATOM 862 C C . ALA A 1 113 ? 4.573 1.184 7.852 1.00 97.31 113 ALA A C 1
ATOM 864 O O . ALA A 1 113 ? 5.236 1.900 8.614 1.00 97.31 113 ALA A O 1
ATOM 865 N N . LEU A 1 114 ? 3.333 1.493 7.458 1.00 96.50 114 LEU A N 1
ATOM 866 C CA . LEU A 1 114 ? 2.627 2.681 7.948 1.00 96.50 114 LEU A CA 1
ATOM 867 C C . LEU A 1 114 ? 2.566 2.676 9.480 1.00 96.50 114 LEU A C 1
ATOM 869 O O . LEU A 1 114 ? 2.327 1.636 10.102 1.00 96.50 114 LEU A O 1
ATOM 873 N N . LYS A 1 115 ? 2.779 3.840 10.101 1.00 94.12 115 LYS A N 1
ATOM 874 C CA . LYS A 1 115 ? 2.721 3.979 11.562 1.00 94.12 115 LYS A CA 1
ATOM 875 C C . LYS A 1 115 ? 1.383 4.580 12.009 1.00 94.12 115 LYS A C 1
ATOM 877 O O . LYS A 1 115 ? 0.843 5.448 11.318 1.00 94.12 115 LYS A O 1
ATOM 882 N N . PRO A 1 116 ? 0.834 4.169 13.167 1.00 92.06 116 PRO A N 1
ATOM 883 C CA . PRO A 1 116 ? -0.322 4.839 13.752 1.00 92.06 116 PRO A CA 1
ATOM 884 C C . PRO A 1 116 ? -0.085 6.349 13.896 1.00 92.06 116 PRO A C 1
ATOM 886 O O . PRO A 1 116 ? 0.988 6.775 14.317 1.00 92.06 116 PRO A O 1
ATOM 889 N N . GLY A 1 117 ? -1.083 7.157 13.533 1.00 90.81 117 GLY A N 1
ATOM 890 C CA . GLY A 1 117 ? -0.991 8.622 13.574 1.00 90.81 117 GLY A CA 1
ATOM 891 C C . GLY A 1 117 ? -0.236 9.264 12.401 1.00 90.81 117 GLY A C 1
ATOM 892 O O . GLY A 1 117 ? -0.138 10.488 12.347 1.00 90.81 117 GLY A O 1
ATOM 893 N N . GLN A 1 118 ? 0.274 8.478 11.448 1.00 91.31 118 GLN A N 1
ATOM 894 C CA . GLN A 1 118 ? 0.909 9.006 10.244 1.00 91.31 118 GLN A CA 1
ATOM 895 C C . GLN A 1 118 ? -0.089 9.800 9.392 1.00 91.31 118 GLN A C 1
ATOM 897 O O . GLN A 1 118 ? -1.197 9.348 9.105 1.00 91.31 118 GLN A O 1
ATOM 902 N N . HIS A 1 119 ? 0.318 11.001 8.981 1.00 91.25 119 HIS A N 1
ATOM 903 C CA . HIS A 1 119 ? -0.518 11.884 8.178 1.00 91.25 119 HIS A CA 1
ATOM 904 C C . HIS A 1 119 ? -0.590 11.411 6.723 1.00 91.25 119 HIS A C 1
ATOM 906 O O . HIS A 1 119 ? 0.446 11.212 6.086 1.00 91.25 119 HIS A O 1
ATOM 912 N N . ILE A 1 120 ? -1.809 11.326 6.188 1.00 93.25 120 ILE A N 1
ATOM 913 C CA . ILE A 1 120 ? -2.083 11.070 4.772 1.00 93.25 120 ILE A CA 1
ATOM 914 C C . ILE A 1 120 ? -2.686 12.330 4.161 1.00 93.25 120 ILE A C 1
ATOM 916 O O . ILE A 1 120 ? -3.689 12.856 4.638 1.00 93.25 120 ILE A O 1
ATOM 920 N N . GLU A 1 121 ? -2.071 12.808 3.090 1.00 94.31 121 GLU A N 1
ATOM 921 C CA . GLU A 1 121 ? -2.566 13.926 2.306 1.00 94.31 121 GLU A CA 1
ATOM 922 C C . GLU A 1 121 ? -3.626 13.456 1.307 1.00 94.31 121 GLU A C 1
ATOM 924 O O . GLU A 1 121 ? -3.407 12.546 0.500 1.00 94.31 121 GLU A O 1
ATOM 929 N N . LYS A 1 122 ? -4.797 14.094 1.358 1.00 90.56 122 LYS A N 1
ATOM 930 C CA . LYS A 1 122 ? -5.835 13.916 0.348 1.00 90.56 122 LYS A CA 1
ATOM 931 C C . LYS A 1 122 ? -5.494 14.790 -0.857 1.00 90.56 122 LYS A C 1
ATOM 933 O O . LYS A 1 122 ? -5.311 15.990 -0.704 1.00 90.56 122 LYS A O 1
ATOM 938 N N . GLY A 1 123 ? -5.481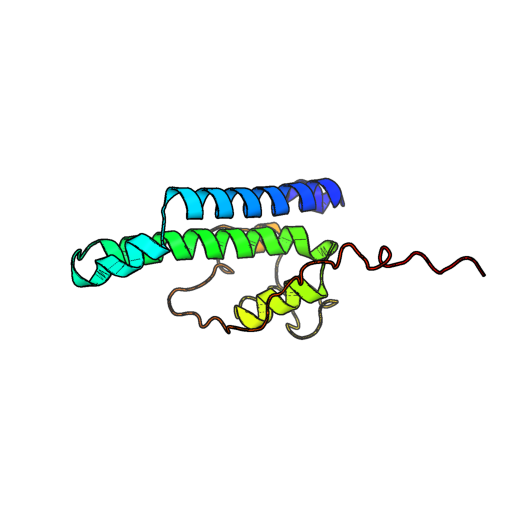 14.196 -2.043 1.00 89.69 123 GLY A N 1
ATOM 939 C CA . GLY A 1 123 ? -5.344 14.922 -3.305 1.00 89.69 123 GLY A CA 1
ATOM 940 C C . GLY A 1 123 ? -6.329 14.412 -4.350 1.00 89.69 123 GLY A C 1
ATOM 941 O O . GLY A 1 123 ? -7.195 13.588 -4.046 1.00 89.69 123 GLY A O 1
ATOM 942 N N . GLU A 1 124 ? -6.157 14.874 -5.586 1.00 92.00 124 GLU A N 1
ATOM 943 C CA . GLU A 1 124 ? -6.964 14.451 -6.735 1.00 92.00 124 GLU A CA 1
ATOM 944 C C . GLU A 1 124 ? -6.845 12.941 -7.006 1.00 92.00 124 GLU A C 1
ATOM 946 O O . GLU A 1 124 ? -5.829 12.336 -6.637 1.00 92.00 124 GLU A O 1
ATOM 951 N N . PRO A 1 125 ? -7.839 12.302 -7.649 1.00 92.81 125 PRO A N 1
ATOM 952 C CA . PRO A 1 125 ? -7.747 10.897 -8.038 1.00 92.81 125 PRO A CA 1
ATOM 953 C C . PRO A 1 125 ? -6.440 10.584 -8.785 1.00 92.81 125 PRO A C 1
ATOM 955 O O . PRO A 1 125 ? -6.063 11.291 -9.714 1.00 92.81 125 PRO A O 1
ATOM 958 N N . LEU A 1 126 ? -5.743 9.512 -8.386 1.00 91.81 126 LEU A N 1
ATOM 959 C CA . LEU A 1 126 ? -4.452 9.135 -8.991 1.00 91.81 126 LEU A CA 1
ATOM 960 C C . LEU A 1 126 ? -4.585 8.680 -10.450 1.00 91.81 126 LEU A C 1
ATOM 962 O O . LEU A 1 126 ? -3.681 8.897 -11.253 1.00 91.81 126 LEU A O 1
ATOM 966 N N . PHE A 1 127 ? -5.708 8.042 -10.783 1.00 91.31 127 PHE A N 1
ATOM 967 C CA . PHE A 1 127 ? -6.004 7.536 -12.117 1.00 91.31 127 PHE A CA 1
ATOM 968 C C . PHE A 1 127 ? -7.372 8.058 -12.551 1.00 91.31 127 PHE A C 1
ATOM 970 O O . PHE A 1 127 ? -8.397 7.705 -11.962 1.00 91.31 127 PHE A O 1
ATOM 977 N N . MET A 1 128 ? -7.376 8.918 -13.569 1.00 89.75 128 MET A N 1
ATOM 978 C CA . MET A 1 128 ? -8.601 9.431 -14.176 1.00 89.75 128 MET A CA 1
ATOM 979 C C . MET A 1 128 ? -9.240 8.355 -15.050 1.00 89.75 128 MET A C 1
ATOM 981 O O . MET A 1 128 ? -8.555 7.492 -15.603 1.00 89.75 128 MET A O 1
ATOM 985 N N . ARG A 1 129 ? -10.568 8.396 -15.178 1.00 88.31 129 ARG A N 1
ATOM 986 C CA . ARG A 1 129 ? -11.273 7.511 -16.109 1.00 88.31 129 ARG A CA 1
ATOM 987 C C . ARG A 1 129 ? -10.878 7.893 -17.532 1.00 88.31 129 ARG A C 1
ATOM 989 O O . ARG A 1 129 ? -10.921 9.072 -17.863 1.00 88.31 129 ARG A O 1
ATOM 996 N N . ALA A 1 130 ? -10.524 6.903 -18.344 1.00 84.12 130 ALA A N 1
ATOM 997 C CA . ALA A 1 130 ? -10.344 7.113 -19.773 1.00 84.12 130 ALA A CA 1
ATOM 998 C C . ALA A 1 130 ? -11.680 7.524 -20.410 1.00 84.12 130 ALA A C 1
ATOM 1000 O O . ALA A 1 130 ? -12.728 6.972 -20.046 1.00 84.12 130 ALA A O 1
ATOM 1001 N N . ASP A 1 131 ? -11.633 8.471 -21.345 1.00 85.31 131 ASP A N 1
ATOM 1002 C CA . ASP A 1 131 ? -12.768 8.772 -22.208 1.00 85.31 131 ASP A CA 1
ATOM 1003 C C . ASP A 1 131 ? -12.821 7.712 -23.321 1.00 85.31 131 ASP A C 1
ATOM 1005 O O . ASP A 1 131 ? -11.861 7.581 -24.080 1.00 85.31 131 ASP A O 1
ATOM 1009 N N . PRO A 1 132 ? -13.907 6.927 -23.442 1.00 82.25 132 PRO A N 1
ATOM 1010 C CA . PRO A 1 132 ? -14.036 5.945 -24.515 1.00 82.25 132 PRO A CA 1
ATOM 1011 C C . PRO A 1 132 ? -14.053 6.563 -25.924 1.00 82.25 132 PRO A C 1
ATOM 1013 O O . PRO A 1 132 ? -13.911 5.822 -26.895 1.00 82.25 132 PRO A O 1
ATOM 1016 N N . ALA A 1 133 ? -14.260 7.877 -26.055 1.00 86.38 133 ALA A N 1
ATOM 1017 C CA . ALA A 1 133 ? -14.190 8.595 -27.325 1.00 86.38 133 ALA A CA 1
ATOM 1018 C C . ALA A 1 133 ? -12.765 9.051 -27.696 1.00 86.38 133 ALA A C 1
ATOM 1020 O O . ALA A 1 133 ? -12.531 9.421 -28.849 1.00 86.38 133 ALA A O 1
ATOM 1021 N N . GLU A 1 134 ? -11.816 9.036 -26.755 1.00 81.62 134 GLU A N 1
ATOM 1022 C CA . GLU A 1 134 ? -10.422 9.380 -27.031 1.00 81.62 134 GLU A CA 1
ATOM 1023 C C . GLU A 1 134 ? -9.668 8.193 -27.656 1.00 81.62 134 GLU A C 1
ATOM 1025 O O . GLU A 1 134 ? -9.884 7.038 -27.277 1.00 81.62 134 GLU A O 1
ATOM 1030 N N . PRO A 1 135 ? -8.767 8.447 -28.622 1.00 74.88 135 PRO A N 1
ATOM 1031 C CA . PRO A 1 135 ? -7.928 7.399 -29.188 1.00 74.88 135 PRO A CA 1
ATOM 1032 C C . PRO A 1 135 ? -6.952 6.849 -28.141 1.00 74.88 135 PRO A C 1
ATOM 1034 O O . PRO A 1 135 ? -6.509 7.569 -27.244 1.00 74.88 135 PRO A O 1
ATOM 1037 N N . GLU A 1 136 ? -6.571 5.576 -28.287 1.00 73.38 136 GLU A N 1
ATOM 1038 C CA . GLU A 1 136 ? -5.594 4.945 -27.397 1.00 73.38 136 GLU A CA 1
ATOM 1039 C C . GLU A 1 136 ? -4.288 5.764 -27.335 1.00 73.38 136 GLU A C 1
ATOM 1041 O O . GLU A 1 136 ? -3.737 6.133 -28.385 1.00 73.38 136 GLU A O 1
ATOM 1046 N N . PRO A 1 137 ? -3.754 6.040 -26.128 1.00 68.38 137 PRO A N 1
ATOM 1047 C CA . PRO A 1 137 ? -2.504 6.769 -25.982 1.00 68.38 137 PRO A CA 1
ATOM 1048 C C . PRO A 1 137 ? -1.373 6.077 -26.756 1.00 68.38 137 PRO A C 1
ATOM 1050 O O . PRO A 1 137 ? -1.010 4.942 -26.458 1.00 68.38 137 PRO A O 1
ATOM 1053 N N . GLY A 1 138 ? -0.798 6.773 -27.741 1.00 64.75 138 GLY A N 1
ATOM 1054 C CA . GLY A 1 138 ? 0.358 6.293 -28.509 1.00 64.75 138 GLY A CA 1
ATOM 1055 C C . GLY A 1 138 ? 0.074 5.835 -29.943 1.00 64.75 138 GLY A C 1
ATOM 1056 O O . GLY A 1 138 ? 1.032 5.604 -30.682 1.00 64.75 138 GLY A O 1
ATOM 1057 N N . VAL A 1 139 ? -1.182 5.786 -30.401 1.00 52.25 139 VAL A N 1
ATOM 1058 C CA . VAL A 1 139 ? -1.455 5.679 -31.844 1.00 52.25 139 VAL A CA 1
ATOM 1059 C C . VAL A 1 139 ? -1.270 7.061 -32.465 1.00 52.25 139 VAL A C 1
ATOM 1061 O O . VAL A 1 139 ? -2.166 7.903 -32.454 1.00 52.25 139 VAL A O 1
ATOM 1064 N N . LYS A 1 140 ? -0.073 7.328 -32.996 1.00 46.44 140 LYS A N 1
ATOM 1065 C CA . LYS A 1 140 ? 0.148 8.498 -33.854 1.00 46.44 140 LYS A CA 1
ATOM 1066 C C . LYS A 1 140 ? -0.805 8.358 -35.055 1.00 46.44 140 LYS A C 1
ATOM 1068 O O . LYS A 1 140 ? -0.782 7.293 -35.675 1.00 46.44 140 LYS A O 1
ATOM 1073 N N . PRO A 1 141 ? -1.648 9.355 -35.386 1.00 48.59 141 PRO A N 1
ATOM 1074 C CA . PRO A 1 141 ? -2.514 9.248 -36.553 1.00 48.59 141 PRO A CA 1
ATOM 1075 C C . PRO A 1 141 ? -1.631 9.017 -37.780 1.00 48.59 141 PRO A C 1
ATOM 1077 O O . PRO A 1 141 ? -0.632 9.717 -37.960 1.00 48.59 141 PRO A O 1
ATOM 1080 N N . ALA A 1 142 ? -1.965 7.991 -38.564 1.00 54.62 142 ALA A N 1
ATOM 1081 C CA . ALA A 1 142 ? -1.298 7.710 -39.825 1.00 54.62 142 ALA A CA 1
ATOM 1082 C C . ALA A 1 142 ? -1.499 8.924 -40.742 1.00 54.62 142 ALA A C 1
ATOM 1084 O O . ALA A 1 142 ? -2.604 9.155 -41.233 1.00 54.62 142 ALA A O 1
ATOM 1085 N N . GLY A 1 143 ? -0.451 9.737 -40.864 1.00 51.12 143 GLY A N 1
ATOM 1086 C CA . GLY A 1 143 ? -0.317 10.749 -41.908 1.00 51.12 143 GLY A CA 1
ATOM 1087 C C . GLY A 1 143 ? 0.296 10.147 -43.157 1.00 51.12 143 GLY A C 1
ATOM 1088 O O . GLY A 1 143 ? 1.072 9.174 -43.010 1.00 51.12 143 GLY A O 1
#